Protein AF-A0A946HJ92-F1 (afdb_monomer)

Radius of gyration: 13.72 Å; Cα contacts (8 Å, |Δi|>4): 72; chains: 1; bounding box: 33×31×31 Å

Foldseek 3Di:
DPVVQVVVDPDDDQSPDHLVRPDDPPQLEDDDDPHHPVCLVVQLQNVQQVVCCVVPVYGDPPDDSVNSVCVVPVD

Sequence (75 aa):
INPLFSALIPGRDDGAVSVAATAMKGMTDHITLPATHSFLMNNPLVLYQVLWFLRQGAFARDVTLMDAVKALTQH

pLDDT: mean 91.91, std 9.74, range [56.72, 98.44]

Mean predicted aligned error: 4.1 Å

Solvent-accessible surface area (backbone atoms only — not comparable to full-atom values): 4796 Å² total; per-residue (Å²): 124,55,71,74,55,34,77,72,47,79,77,61,58,29,44,82,52,39,56,75,76,72,62,60,93,86,63,82,63,87,86,86,75,99,55,41,58,91,48,40,91,75,32,50,50,51,53,41,37,51,58,42,22,77,74,70,64,40,69,73,78,94,72,48,61,67,57,25,44,52,70,73,63,75,117

Structure (mmCIF, N/CA/C/O backbone):
data_AF-A0A946HJ92-F1
#
_entry.id   AF-A0A946HJ92-F1
#
loop_
_atom_site.group_PDB
_atom_site.id
_atom_site.type_symbol
_atom_site.label_atom_id
_atom_site.label_alt_id
_atom_site.label_comp_id
_atom_site.label_asym_id
_atom_site.label_entity_id
_atom_site.label_seq_id
_atom_site.pdbx_PDB_ins_code
_atom_site.Cartn_x
_atom_site.Cartn_y
_atom_site.Cartn_z
_atom_site.occupancy
_atom_site.B_iso_or_equiv
_atom_site.auth_seq_id
_atom_site.auth_comp_id
_atom_site.auth_asym_id
_atom_site.auth_atom_id
_atom_site.pdbx_PDB_model_num
ATOM 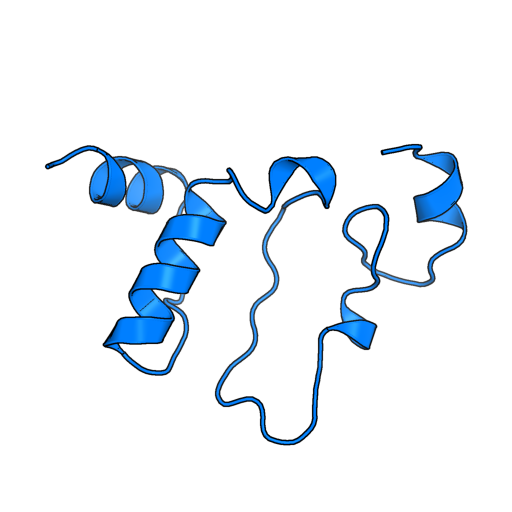1 N N . ILE A 1 1 ? 16.861 4.037 -0.094 1.00 59.03 1 ILE A N 1
ATOM 2 C CA . ILE A 1 1 ? 16.632 3.398 -1.416 1.00 59.03 1 ILE A CA 1
ATOM 3 C C . ILE A 1 1 ? 17.719 3.872 -2.367 1.00 59.03 1 ILE A C 1
ATOM 5 O O . ILE A 1 1 ? 17.962 5.071 -2.404 1.00 59.03 1 ILE A O 1
ATOM 9 N N . ASN A 1 2 ? 18.386 2.967 -3.085 1.00 64.88 2 ASN A N 1
ATOM 10 C CA . ASN A 1 2 ? 19.280 3.332 -4.185 1.00 64.88 2 ASN A CA 1
ATOM 11 C C . ASN A 1 2 ? 18.514 3.093 -5.501 1.00 64.88 2 ASN A C 1
ATOM 13 O O . ASN A 1 2 ? 18.198 1.937 -5.784 1.00 64.88 2 ASN A O 1
ATOM 17 N N . PRO A 1 3 ? 18.199 4.138 -6.290 1.00 61.19 3 PRO A N 1
ATOM 18 C CA . PRO A 1 3 ? 17.443 4.009 -7.540 1.00 61.19 3 PRO A CA 1
ATOM 19 C C . PRO A 1 3 ? 18.043 2.996 -8.526 1.00 61.19 3 PRO A C 1
ATOM 21 O O . PRO A 1 3 ? 17.311 2.374 -9.288 1.00 61.19 3 PRO A O 1
ATOM 24 N N . LEU A 1 4 ? 19.363 2.779 -8.474 1.00 62.84 4 LEU A N 1
ATOM 25 C CA . LEU A 1 4 ? 20.051 1.797 -9.315 1.00 62.84 4 LEU A CA 1
ATOM 26 C C . LEU A 1 4 ? 19.607 0.354 -9.033 1.00 62.84 4 LEU A C 1
ATOM 28 O O . LEU A 1 4 ? 19.635 -0.465 -9.943 1.00 62.84 4 LEU A O 1
ATOM 32 N N . PHE A 1 5 ? 19.176 0.034 -7.807 1.00 68.44 5 PHE A N 1
ATOM 33 C CA . PHE A 1 5 ? 18.676 -1.308 -7.488 1.00 68.44 5 PHE A CA 1
ATOM 34 C C . PHE A 1 5 ? 17.256 -1.543 -8.008 1.00 68.44 5 PHE A C 1
ATOM 36 O O . PHE A 1 5 ? 16.961 -2.656 -8.424 1.00 68.44 5 PHE A O 1
ATOM 43 N N . SER A 1 6 ? 16.410 -0.508 -8.065 1.00 74.56 6 SER A N 1
ATOM 44 C CA . SER A 1 6 ? 15.073 -0.605 -8.678 1.00 74.56 6 SER A CA 1
ATOM 45 C C . SER A 1 6 ? 15.175 -0.937 -10.172 1.00 74.56 6 SER A C 1
ATOM 47 O O . SER A 1 6 ? 14.474 -1.814 -10.659 1.00 74.56 6 SER A O 1
ATOM 49 N N . ALA A 1 7 ? 16.158 -0.362 -10.880 1.00 77.62 7 ALA A N 1
ATOM 50 C CA . ALA A 1 7 ? 16.410 -0.663 -12.295 1.00 77.62 7 ALA A CA 1
ATOM 51 C C . ALA A 1 7 ? 16.781 -2.136 -12.582 1.00 77.62 7 ALA A C 1
ATOM 53 O O . ALA A 1 7 ? 16.700 -2.571 -13.729 1.00 77.62 7 ALA A O 1
ATOM 54 N N . LEU A 1 8 ? 17.191 -2.903 -11.563 1.00 85.38 8 LEU A N 1
ATOM 55 C CA . LEU A 1 8 ? 17.488 -4.335 -11.679 1.00 85.38 8 LEU A CA 1
ATOM 56 C C . LEU A 1 8 ? 16.266 -5.222 -11.403 1.00 85.38 8 LEU A C 1
ATOM 58 O O . LEU A 1 8 ? 16.323 -6.423 -11.666 1.00 85.38 8 LEU A O 1
ATOM 62 N N . ILE A 1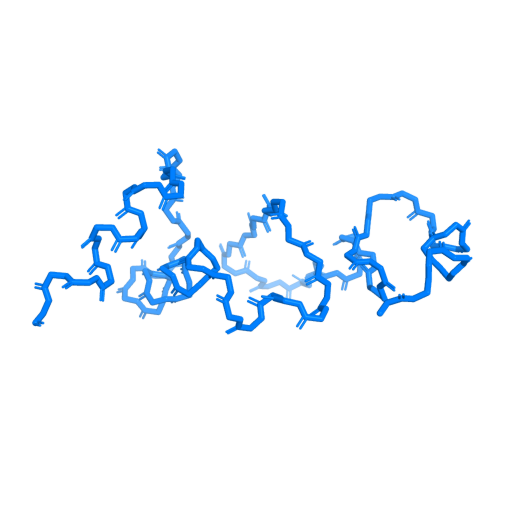 9 ? 15.181 -4.660 -10.866 1.00 87.38 9 ILE A N 1
ATOM 63 C CA . ILE A 1 9 ? 13.958 -5.387 -10.540 1.00 87.38 9 ILE A CA 1
ATOM 64 C C . ILE A 1 9 ? 13.001 -5.281 -11.736 1.00 87.38 9 ILE A C 1
ATOM 66 O O . ILE A 1 9 ? 12.573 -4.185 -12.090 1.00 87.38 9 ILE A O 1
ATOM 70 N N . PRO A 1 10 ? 12.627 -6.398 -12.383 1.00 89.19 10 PRO A N 1
ATOM 71 C CA . PRO A 1 10 ? 11.691 -6.342 -13.496 1.00 89.19 10 PRO A CA 1
ATOM 72 C C . PRO A 1 10 ? 10.285 -5.923 -13.048 1.00 89.19 10 PRO A C 1
ATOM 74 O O . PRO A 1 10 ? 9.706 -6.512 -12.131 1.00 89.19 10 PRO A O 1
ATOM 77 N N . GLY A 1 11 ? 9.694 -4.972 -13.771 1.00 90.12 11 GLY A N 1
ATOM 78 C CA . GLY A 1 11 ? 8.311 -4.540 -13.567 1.00 90.12 11 GLY A CA 1
ATOM 79 C C . GLY A 1 11 ? 8.160 -3.480 -12.477 1.00 90.12 11 GLY A C 1
ATOM 80 O O . GLY A 1 11 ? 9.056 -2.681 -12.251 1.00 90.12 11 GLY A O 1
ATOM 81 N N . ARG A 1 12 ? 6.981 -3.424 -11.845 1.00 93.44 12 ARG A N 1
ATOM 82 C CA . ARG A 1 12 ? 6.710 -2.481 -10.749 1.00 93.44 12 ARG A CA 1
ATOM 83 C C . ARG A 1 12 ? 7.306 -3.001 -9.447 1.00 93.44 12 ARG A C 1
ATOM 85 O O . ARG A 1 12 ? 7.078 -4.158 -9.091 1.00 93.44 12 ARG A O 1
ATOM 92 N N . ASP A 1 13 ? 7.953 -2.120 -8.705 1.00 94.50 13 ASP A N 1
ATOM 93 C CA . ASP A 1 13 ? 8.591 -2.407 -7.425 1.00 94.50 13 ASP A CA 1
ATOM 94 C C . ASP A 1 13 ? 8.501 -1.203 -6.474 1.00 94.50 13 ASP A C 1
ATOM 96 O O . ASP A 1 13 ? 8.046 -0.120 -6.849 1.00 94.50 13 ASP A O 1
ATOM 100 N N . ASP A 1 14 ? 8.913 -1.405 -5.225 1.00 93.19 14 ASP A N 1
ATOM 101 C CA . ASP A 1 14 ? 8.995 -0.359 -4.200 1.00 93.19 14 ASP A CA 1
ATOM 102 C C . ASP A 1 14 ? 10.437 0.145 -3.960 1.00 93.19 14 ASP A C 1
ATOM 104 O O . ASP A 1 14 ? 10.693 0.890 -3.010 1.00 93.19 14 ASP A O 1
ATOM 108 N N . GLY A 1 15 ? 11.395 -0.232 -4.810 1.00 92.12 15 GLY A N 1
ATOM 109 C CA . GLY A 1 15 ? 12.822 0.053 -4.667 1.00 92.12 15 GLY A CA 1
ATOM 110 C C . GLY A 1 15 ? 13.627 -1.034 -3.947 1.00 92.12 15 GLY A C 1
ATOM 111 O O . GLY A 1 15 ? 14.837 -0.859 -3.778 1.00 92.12 15 GLY A O 1
ATOM 112 N N . ALA A 1 16 ? 12.985 -2.126 -3.511 1.00 91.94 16 ALA A N 1
ATOM 113 C CA . ALA A 1 16 ? 13.647 -3.309 -2.951 1.00 91.94 16 ALA A CA 1
ATOM 114 C C . ALA A 1 16 ? 12.935 -4.633 -3.296 1.00 91.94 16 ALA A C 1
ATOM 116 O O . ALA A 1 16 ? 13.593 -5.666 -3.418 1.00 91.94 16 ALA A O 1
ATOM 117 N N . VAL A 1 17 ? 11.609 -4.612 -3.459 1.00 92.44 17 VAL A N 1
ATOM 118 C CA . VAL A 1 17 ? 10.762 -5.787 -3.697 1.00 92.44 17 VAL A CA 1
ATOM 119 C C . VAL A 1 17 ? 9.825 -5.526 -4.877 1.00 92.44 17 VAL A C 1
ATOM 121 O O . VAL A 1 17 ? 9.197 -4.472 -4.971 1.00 92.44 17 VAL A O 1
ATOM 124 N N . SER A 1 18 ? 9.699 -6.501 -5.783 1.00 95.19 18 SER A N 1
ATOM 125 C CA . SER A 1 18 ? 8.748 -6.414 -6.896 1.00 95.19 18 SER A CA 1
ATOM 126 C C . SER A 1 18 ? 7.312 -6.642 -6.426 1.00 95.19 18 SER A C 1
ATOM 128 O O . SER A 1 18 ? 7.048 -7.484 -5.568 1.00 95.19 18 SER A O 1
ATOM 130 N N . VAL A 1 19 ? 6.349 -5.965 -7.056 1.00 95.81 19 VAL A N 1
ATOM 131 C CA . VAL A 1 19 ? 4.914 -6.189 -6.815 1.00 95.81 19 VAL A CA 1
ATOM 132 C C . VAL A 1 19 ? 4.550 -7.658 -7.041 1.00 95.81 19 VAL A C 1
ATOM 134 O O . VAL A 1 19 ? 3.818 -8.234 -6.242 1.00 95.81 19 VAL A O 1
ATOM 137 N N . ALA A 1 20 ? 5.095 -8.288 -8.085 1.00 94.81 20 ALA A N 1
ATOM 138 C CA . ALA A 1 20 ? 4.830 -9.694 -8.386 1.00 94.81 20 ALA A CA 1
ATOM 139 C C . ALA A 1 20 ? 5.249 -10.632 -7.238 1.00 94.81 20 ALA A C 1
ATOM 141 O O . ALA A 1 20 ? 4.518 -11.566 -6.923 1.00 94.81 20 ALA A O 1
ATOM 142 N N . ALA A 1 21 ? 6.378 -10.355 -6.575 1.00 95.00 21 ALA A N 1
ATOM 143 C CA . ALA A 1 21 ? 6.861 -11.149 -5.445 1.00 95.00 21 ALA A CA 1
ATOM 144 C C . ALA A 1 21 ? 6.003 -10.998 -4.174 1.00 95.00 21 ALA A C 1
ATOM 146 O O . ALA A 1 21 ? 6.096 -11.833 -3.279 1.00 95.00 21 ALA A O 1
ATOM 147 N N . THR A 1 22 ? 5.161 -9.961 -4.083 1.00 94.56 22 THR A N 1
ATOM 148 C CA . THR A 1 22 ? 4.261 -9.761 -2.930 1.00 94.56 22 THR A CA 1
ATOM 149 C C . THR A 1 22 ? 2.992 -10.616 -2.982 1.00 94.56 22 THR A C 1
ATOM 151 O O . THR A 1 22 ? 2.284 -10.717 -1.981 1.00 94.56 22 THR A O 1
ATOM 154 N N . ALA A 1 23 ? 2.679 -11.226 -4.128 1.00 94.69 23 ALA A N 1
ATOM 155 C CA . ALA A 1 23 ? 1.517 -12.095 -4.268 1.00 94.69 23 ALA A CA 1
ATOM 156 C C . ALA A 1 23 ? 1.821 -13.501 -3.727 1.00 94.69 23 ALA A C 1
ATOM 158 O O . ALA A 1 23 ? 2.855 -14.091 -4.038 1.00 94.69 23 ALA A O 1
ATOM 159 N N . MET A 1 24 ? 0.896 -14.069 -2.949 1.00 93.69 24 MET A N 1
ATOM 160 C CA . MET A 1 24 ? 1.038 -15.411 -2.376 1.00 93.69 24 MET A CA 1
ATOM 161 C C . MET A 1 24 ? -0.250 -16.218 -2.521 1.00 93.69 24 MET A C 1
ATOM 163 O O . MET A 1 24 ? -1.360 -15.688 -2.448 1.00 93.69 24 MET A O 1
ATOM 167 N N . LYS A 1 25 ? -0.109 -17.538 -2.690 1.00 96.06 25 LYS A N 1
ATOM 168 C CA . LYS A 1 25 ? -1.257 -18.449 -2.729 1.00 96.06 25 LYS A CA 1
ATOM 169 C C . LYS A 1 25 ? -2.017 -18.381 -1.400 1.00 96.06 25 LYS A C 1
ATOM 171 O O . LYS A 1 25 ? -1.423 -18.561 -0.344 1.00 96.06 25 LYS A O 1
ATOM 176 N N . GLY A 1 26 ? -3.332 -18.184 -1.477 1.00 95.94 26 GLY A N 1
ATOM 177 C CA . GLY A 1 26 ? -4.206 -18.121 -0.302 1.00 95.94 26 GLY A CA 1
ATOM 178 C C . GLY A 1 26 ? -4.339 -16.734 0.330 1.00 95.94 26 GLY A C 1
ATOM 179 O O . GLY A 1 26 ? -4.945 -16.630 1.390 1.00 95.94 26 GLY A O 1
ATOM 180 N N . MET A 1 27 ? -3.808 -15.676 -0.296 1.00 96.81 27 MET A N 1
ATOM 181 C CA . MET A 1 27 ? -4.085 -14.301 0.132 1.00 96.81 27 MET A CA 1
ATOM 182 C C . MET A 1 27 ? -5.588 -13.990 0.048 1.00 96.81 27 MET A C 1
ATOM 184 O O . MET A 1 27 ? -6.227 -14.301 -0.957 1.00 96.81 27 MET A O 1
ATOM 188 N N . THR A 1 28 ? -6.142 -13.371 1.094 1.00 97.44 28 THR A N 1
ATOM 189 C CA . THR A 1 28 ? -7.559 -12.966 1.125 1.00 97.44 28 THR A CA 1
ATOM 190 C C . THR A 1 28 ? -7.833 -11.790 0.194 1.00 97.44 28 THR A C 1
ATOM 192 O O . THR A 1 28 ? -8.868 -11.751 -0.460 1.00 97.44 28 THR A O 1
ATOM 195 N N . ASP A 1 29 ? -6.902 -10.837 0.122 1.00 97.69 29 ASP A N 1
ATOM 196 C CA . ASP A 1 29 ? -6.977 -9.699 -0.788 1.00 97.69 29 ASP A CA 1
ATOM 197 C C . ASP A 1 29 ? -5.569 -9.162 -1.105 1.00 97.69 29 ASP A C 1
ATOM 199 O O . ASP A 1 29 ? -4.608 -9.445 -0.385 1.00 97.69 29 ASP A O 1
ATOM 203 N N . HIS A 1 30 ? -5.444 -8.382 -2.181 1.00 97.12 30 HIS A N 1
ATOM 204 C CA . HIS A 1 30 ? -4.201 -7.737 -2.614 1.00 97.12 30 HIS A CA 1
ATOM 205 C C . HIS A 1 30 ? -4.473 -6.345 -3.201 1.00 97.12 30 HIS A C 1
ATOM 207 O O . HIS A 1 30 ? -5.431 -6.139 -3.957 1.00 97.12 30 HIS A O 1
ATOM 213 N N . ILE A 1 31 ? -3.624 -5.378 -2.844 1.00 96.56 31 ILE A N 1
ATOM 214 C CA . ILE A 1 31 ? -3.631 -4.016 -3.389 1.00 96.56 31 ILE A CA 1
ATOM 215 C C . ILE A 1 31 ? -2.212 -3.548 -3.694 1.00 96.56 31 ILE A C 1
ATOM 217 O O . ILE A 1 31 ? -1.246 -3.952 -3.051 1.00 96.56 31 ILE A O 1
ATOM 221 N N . THR A 1 32 ? -2.100 -2.615 -4.637 1.00 95.75 32 THR A N 1
ATOM 222 C CA . THR A 1 32 ? -0.864 -1.875 -4.904 1.00 95.75 32 THR A CA 1
ATOM 223 C C . THR A 1 32 ? -1.082 -0.400 -4.615 1.00 95.75 32 THR A C 1
ATOM 225 O O . THR A 1 32 ? -2.040 0.181 -5.124 1.00 95.75 32 THR A O 1
ATOM 228 N N . LEU A 1 33 ? -0.175 0.218 -3.863 1.00 95.50 33 LEU A N 1
ATOM 229 C CA . LEU A 1 33 ? -0.224 1.636 -3.509 1.00 95.50 33 LEU A CA 1
ATOM 230 C C . LEU A 1 33 ? 1.054 2.343 -3.981 1.00 95.50 33 LEU A C 1
ATOM 232 O O . LEU A 1 33 ? 2.102 1.700 -4.068 1.00 95.50 33 LEU A O 1
ATOM 236 N N . PRO A 1 34 ? 1.006 3.654 -4.277 1.00 93.25 34 PRO A N 1
ATOM 237 C CA . PRO A 1 34 ? 2.208 4.434 -4.545 1.00 93.25 34 PRO A CA 1
ATOM 238 C C . PRO A 1 34 ? 2.979 4.661 -3.233 1.00 93.25 34 PRO A C 1
ATOM 240 O O . PRO A 1 34 ? 2.735 5.619 -2.500 1.00 93.25 34 PRO A O 1
ATOM 243 N N . ALA A 1 35 ? 3.896 3.750 -2.917 1.00 93.81 35 ALA A N 1
ATOM 244 C CA . ALA A 1 35 ? 4.781 3.825 -1.761 1.00 93.81 35 ALA A CA 1
ATOM 245 C C . ALA A 1 35 ? 6.145 3.229 -2.113 1.00 93.81 35 ALA A C 1
ATOM 247 O O . ALA A 1 35 ? 6.245 2.344 -2.959 1.00 93.81 35 ALA A O 1
ATOM 248 N N . THR A 1 36 ? 7.192 3.713 -1.452 1.00 93.56 36 THR A N 1
ATOM 249 C CA . THR A 1 36 ? 8.537 3.158 -1.585 1.00 93.56 36 THR A CA 1
ATOM 250 C C . THR A 1 36 ? 8.915 2.395 -0.321 1.00 93.56 36 THR A C 1
ATOM 252 O O . THR A 1 36 ? 8.428 2.714 0.766 1.00 93.56 36 THR A O 1
ATOM 255 N N . HIS A 1 37 ? 9.805 1.413 -0.445 1.00 94.25 37 HIS A N 1
ATOM 256 C CA . HIS A 1 37 ? 10.147 0.457 0.604 1.00 94.25 37 HIS A CA 1
ATOM 257 C C . HIS A 1 37 ? 10.503 1.136 1.930 1.00 94.25 37 HIS A C 1
ATOM 259 O O . HIS A 1 37 ? 9.946 0.828 2.980 1.00 94.25 37 HIS A O 1
ATOM 265 N N . SER A 1 38 ? 11.392 2.136 1.870 1.00 92.44 38 SER A N 1
ATOM 266 C CA . SER A 1 38 ? 11.865 2.864 3.053 1.00 92.44 38 SER A CA 1
ATOM 267 C C . SER A 1 38 ? 10.765 3.633 3.789 1.00 92.44 38 SER A C 1
ATOM 269 O O . SER A 1 38 ? 10.904 3.860 4.987 1.00 92.44 38 SER A O 1
ATOM 271 N N . PHE A 1 39 ? 9.691 4.039 3.107 1.00 93.88 39 PHE A N 1
ATOM 272 C CA . PHE A 1 39 ? 8.617 4.840 3.702 1.00 93.88 39 PHE A CA 1
ATOM 273 C C . PHE A 1 39 ? 7.297 4.078 3.856 1.00 93.88 39 PHE A C 1
ATOM 275 O O . PHE A 1 39 ? 6.364 4.617 4.446 1.00 93.88 39 PHE A O 1
ATOM 282 N N . LEU A 1 40 ? 7.214 2.829 3.385 1.00 94.62 40 LEU A N 1
ATOM 283 C CA . LEU A 1 40 ? 6.002 2.009 3.411 1.00 94.62 40 LEU A CA 1
ATOM 284 C C . LEU A 1 40 ? 5.410 1.905 4.822 1.00 94.62 40 LEU A C 1
ATOM 286 O O . LEU A 1 40 ? 4.214 2.115 4.998 1.00 94.62 40 LEU A O 1
ATOM 290 N N . MET A 1 41 ? 6.259 1.673 5.828 1.00 93.56 41 MET A N 1
ATOM 291 C CA . MET A 1 41 ? 5.841 1.499 7.226 1.00 93.56 41 MET A CA 1
ATOM 292 C C . MET A 1 41 ? 5.269 2.759 7.881 1.00 93.56 41 MET A C 1
ATOM 294 O O . MET A 1 41 ? 4.604 2.634 8.899 1.00 93.56 41 MET A O 1
ATOM 298 N N . ASN A 1 42 ? 5.526 3.947 7.326 1.00 94.62 42 ASN A N 1
ATOM 299 C CA . ASN A 1 42 ? 5.054 5.230 7.863 1.00 94.62 42 ASN A CA 1
ATOM 300 C C . ASN A 1 42 ? 4.109 5.956 6.891 1.00 94.62 42 ASN A C 1
ATOM 302 O O . ASN A 1 42 ? 3.745 7.106 7.126 1.00 94.62 42 ASN A O 1
ATOM 306 N N . ASN A 1 43 ? 3.727 5.319 5.781 1.00 97.00 43 ASN A N 1
ATOM 307 C CA . ASN A 1 43 ? 2.834 5.914 4.797 1.00 97.00 43 ASN A CA 1
ATOM 308 C C . ASN A 1 43 ? 1.387 5.871 5.326 1.00 97.00 43 ASN A C 1
ATOM 310 O O . ASN A 1 43 ? 0.852 4.772 5.492 1.00 97.00 43 ASN A O 1
ATOM 314 N N . PRO A 1 44 ? 0.713 7.018 5.542 1.00 96.62 44 PRO A N 1
ATOM 315 C CA . PRO A 1 44 ? -0.631 7.045 6.123 1.00 96.62 44 PRO A CA 1
ATOM 316 C C . PRO A 1 44 ? -1.655 6.205 5.352 1.00 96.62 44 PRO A C 1
ATOM 318 O O . PRO A 1 44 ? -2.512 5.568 5.959 1.00 96.62 44 PRO A O 1
ATOM 321 N N . LEU A 1 45 ? -1.543 6.145 4.020 1.00 97.44 45 LEU A N 1
ATOM 322 C CA . LEU A 1 45 ? -2.433 5.329 3.197 1.00 97.44 45 LEU A CA 1
ATOM 323 C C . LEU A 1 45 ? -2.204 3.830 3.437 1.00 97.44 45 LEU A C 1
ATOM 325 O O . LEU A 1 45 ? -3.166 3.072 3.508 1.00 97.44 45 LEU A O 1
ATOM 329 N N . VAL A 1 46 ? -0.950 3.404 3.624 1.00 97.62 46 VAL A N 1
ATOM 330 C CA . VAL A 1 46 ? -0.615 2.012 3.973 1.00 97.62 46 VAL A CA 1
ATOM 331 C C . VAL A 1 46 ? -1.127 1.674 5.372 1.00 97.62 46 VAL A C 1
ATOM 333 O O . VAL A 1 46 ? -1.800 0.658 5.535 1.00 97.62 46 VAL A O 1
ATOM 336 N N . LEU A 1 47 ? -0.870 2.532 6.368 1.00 97.50 47 LEU A N 1
ATOM 337 C CA . LEU A 1 47 ? -1.343 2.321 7.743 1.00 97.50 47 LEU A CA 1
ATOM 338 C C . LEU A 1 47 ? -2.862 2.155 7.792 1.00 97.50 47 LEU A C 1
ATOM 340 O O . LEU A 1 47 ? -3.363 1.208 8.397 1.00 97.50 47 LEU A O 1
ATOM 344 N N . TYR A 1 48 ? -3.589 3.056 7.129 1.00 97.75 48 TYR A N 1
ATOM 345 C CA . TYR A 1 48 ? -5.041 2.984 7.046 1.00 97.75 48 TYR A CA 1
ATOM 346 C C . TYR A 1 48 ? -5.506 1.647 6.454 1.00 97.75 48 TYR A C 1
ATOM 348 O O . TYR A 1 48 ? -6.369 0.986 7.029 1.00 97.75 48 TYR A O 1
ATOM 356 N N . GLN A 1 49 ? -4.908 1.222 5.336 1.00 98.25 49 GLN A N 1
ATOM 357 C CA . GLN A 1 49 ? -5.289 -0.012 4.649 1.00 98.25 49 GLN A CA 1
ATOM 358 C C . GLN A 1 49 ? -5.023 -1.259 5.493 1.00 98.25 49 GLN A C 1
ATOM 360 O O . GLN A 1 49 ? -5.853 -2.164 5.517 1.00 98.25 49 GLN A O 1
ATOM 365 N N . VAL A 1 50 ? -3.912 -1.291 6.235 1.00 97.69 50 VAL A N 1
ATOM 366 C CA . VAL A 1 50 ? -3.611 -2.382 7.174 1.00 97.69 50 VAL A CA 1
ATOM 367 C C . VAL A 1 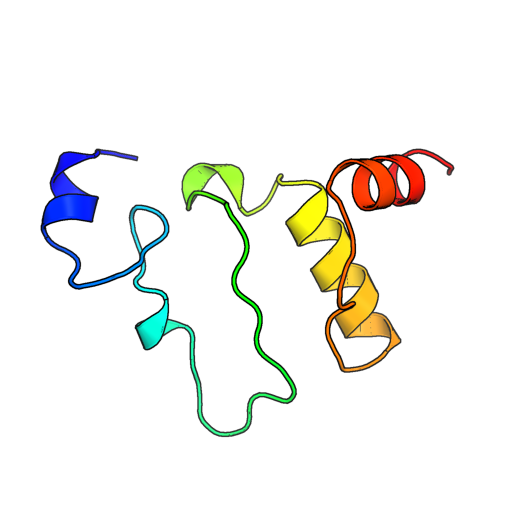50 ? -4.661 -2.443 8.283 1.00 97.69 50 VAL A C 1
ATOM 369 O O . VAL A 1 50 ? -5.231 -3.505 8.527 1.00 97.69 50 VAL A O 1
ATOM 372 N N . LEU A 1 51 ? -4.969 -1.313 8.927 1.00 97.44 51 LEU A N 1
ATOM 373 C CA . LEU A 1 51 ? -5.982 -1.266 9.986 1.00 97.44 51 LEU A CA 1
ATOM 374 C C . LEU A 1 51 ? -7.371 -1.661 9.473 1.00 97.44 51 LEU A C 1
ATOM 376 O O . LEU A 1 51 ? -8.107 -2.363 10.166 1.00 97.44 51 LEU A O 1
ATOM 380 N N . TRP A 1 52 ? -7.728 -1.223 8.266 1.00 98.12 52 TRP A N 1
ATOM 381 C CA . TRP A 1 52 ? -8.988 -1.580 7.627 1.00 98.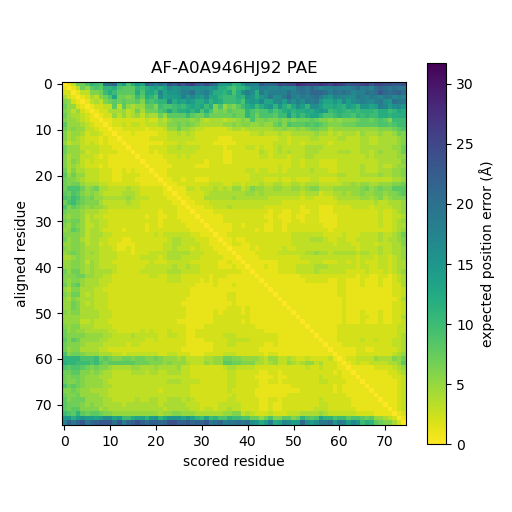12 52 TRP A CA 1
ATOM 382 C C . TRP A 1 52 ? -9.054 -3.079 7.315 1.00 98.12 52 TRP A C 1
ATOM 384 O O . TRP A 1 52 ? -10.018 -3.736 7.705 1.00 98.12 52 TRP A O 1
ATOM 394 N N . PHE A 1 53 ? -8.010 -3.643 6.700 1.00 98.44 53 PHE A N 1
ATOM 395 C CA . PHE A 1 53 ? -7.935 -5.070 6.388 1.00 98.44 53 PHE A CA 1
ATOM 396 C C . PHE A 1 53 ? -8.045 -5.936 7.645 1.00 98.44 53 PHE A C 1
ATOM 398 O O . PHE A 1 53 ? -8.801 -6.902 7.657 1.00 98.44 53 PHE A O 1
ATOM 405 N N . LEU A 1 54 ? -7.357 -5.572 8.732 1.00 98.19 54 LEU A N 1
ATOM 406 C CA . LEU A 1 54 ? -7.439 -6.317 9.994 1.00 98.19 54 LEU A CA 1
ATOM 407 C C . LEU A 1 54 ? -8.853 -6.320 10.599 1.00 98.19 54 LEU A C 1
ATOM 409 O O . LEU A 1 54 ? -9.200 -7.253 11.317 1.00 98.19 54 LEU A O 1
ATOM 413 N N . ARG A 1 55 ? -9.669 -5.295 10.322 1.00 97.50 55 ARG A N 1
ATOM 414 C CA . ARG A 1 55 ? -11.052 -5.195 10.817 1.00 97.50 55 ARG A CA 1
ATOM 415 C C . ARG A 1 55 ? -12.058 -5.882 9.896 1.00 97.50 55 ARG A C 1
ATOM 417 O O . ARG A 1 55 ? -12.980 -6.516 10.391 1.00 97.50 55 ARG A O 1
ATOM 424 N N . GLN A 1 56 ? -11.878 -5.743 8.584 1.00 98.00 56 GLN A N 1
ATOM 425 C CA . GLN A 1 56 ? -12.887 -6.110 7.585 1.00 98.00 56 GLN A CA 1
ATOM 426 C C . GLN A 1 56 ? -12.528 -7.349 6.757 1.00 98.00 56 GLN A C 1
ATOM 428 O O . GLN A 1 56 ? -13.369 -7.860 6.025 1.00 98.00 56 GLN A O 1
ATOM 433 N N . GLY A 1 57 ? -11.284 -7.825 6.833 1.00 97.69 57 GLY A N 1
ATOM 434 C CA . GLY A 1 57 ? -10.786 -8.960 6.053 1.00 97.69 57 GLY A CA 1
ATOM 435 C C . GLY A 1 57 ? -10.503 -8.661 4.575 1.00 97.69 57 GLY A C 1
ATOM 436 O O . GLY A 1 57 ? -10.156 -9.579 3.840 1.00 97.69 57 GLY A O 1
ATOM 437 N N . ALA A 1 58 ? -10.635 -7.411 4.126 1.00 98.19 58 ALA A N 1
ATOM 438 C CA . ALA A 1 58 ? -10.342 -6.973 2.759 1.00 98.19 58 ALA A CA 1
ATOM 439 C C . ALA A 1 58 ? -9.847 -5.523 2.760 1.00 98.19 58 ALA A C 1
ATOM 441 O O . ALA A 1 58 ? -10.100 -4.793 3.718 1.00 98.19 58 ALA A O 1
ATOM 442 N N . PHE A 1 59 ? -9.159 -5.089 1.703 1.00 98.38 59 PHE A N 1
ATOM 443 C CA . PHE A 1 59 ? -8.683 -3.709 1.597 1.00 98.38 59 PHE A CA 1
ATOM 444 C C . PHE A 1 59 ? -9.802 -2.748 1.179 1.00 98.38 59 PHE A C 1
ATOM 446 O O . PHE A 1 59 ? -10.701 -3.104 0.414 1.00 98.38 59 PHE A O 1
ATOM 453 N N . ALA A 1 60 ? -9.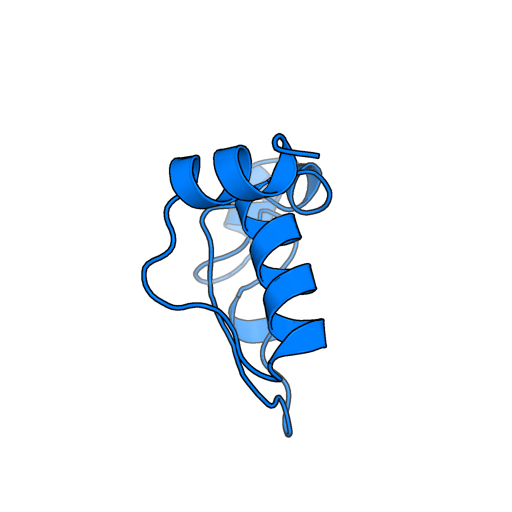730 -1.502 1.647 1.00 97.56 60 ALA A N 1
ATOM 454 C CA . ALA A 1 60 ? -10.672 -0.466 1.249 1.00 97.56 60 ALA A CA 1
ATOM 455 C C . ALA A 1 60 ? -10.363 -0.002 -0.180 1.00 97.56 60 ALA A C 1
ATOM 457 O O . ALA A 1 60 ? -9.246 0.429 -0.478 1.00 97.56 60 ALA A O 1
ATOM 458 N N . ARG A 1 61 ? -11.347 -0.076 -1.074 1.00 94.12 61 ARG A N 1
ATOM 459 C CA . ARG A 1 61 ? -11.219 0.445 -2.441 1.00 94.12 61 ARG A CA 1
ATOM 460 C C . ARG A 1 61 ? -11.573 1.934 -2.456 1.00 94.12 61 ARG A C 1
ATOM 462 O O . ARG A 1 61 ? -12.374 2.382 -1.645 1.00 94.12 61 ARG A O 1
ATOM 469 N N . ASP A 1 62 ? -10.914 2.686 -3.334 1.00 91.12 62 ASP A N 1
ATOM 470 C CA . ASP A 1 62 ? -11.171 4.114 -3.588 1.00 91.12 62 ASP A CA 1
ATOM 471 C C . ASP A 1 62 ? -10.919 5.078 -2.413 1.00 91.12 62 ASP A C 1
ATOM 473 O O . ASP A 1 62 ? -11.492 6.162 -2.343 1.00 91.12 62 ASP A O 1
ATOM 477 N N . VAL A 1 63 ? -10.007 4.719 -1.505 1.00 95.75 63 VAL A N 1
ATOM 478 C CA . VAL A 1 63 ? -9.565 5.597 -0.410 1.00 95.75 63 VAL A CA 1
ATOM 479 C C . VAL A 1 63 ? -8.393 6.462 -0.856 1.00 95.75 63 VAL A C 1
ATOM 481 O O . VAL A 1 63 ? -7.371 5.954 -1.330 1.00 95.75 63 VAL A O 1
ATOM 484 N N . THR A 1 64 ? -8.510 7.775 -0.662 1.00 95.81 64 THR A N 1
ATOM 485 C CA . THR A 1 64 ? -7.425 8.714 -0.955 1.00 95.81 64 THR A CA 1
ATOM 486 C C . THR A 1 64 ? -6.469 8.867 0.228 1.00 95.81 64 THR A C 1
ATOM 488 O O . THR A 1 64 ? -6.779 8.528 1.372 1.00 95.81 64 THR A O 1
ATOM 491 N N . LEU A 1 65 ? -5.294 9.453 -0.021 1.00 95.12 65 LEU A N 1
ATOM 492 C CA . LEU A 1 65 ? -4.373 9.817 1.058 1.00 95.12 65 LEU A CA 1
ATOM 493 C C . LEU A 1 65 ? -5.025 10.776 2.070 1.00 95.12 65 LEU A C 1
ATOM 495 O O . LEU A 1 65 ? -4.760 10.661 3.263 1.00 95.12 65 LEU A O 1
ATOM 499 N N . MET A 1 66 ? -5.876 11.703 1.617 1.00 96.38 66 MET A N 1
ATOM 500 C CA . MET A 1 66 ? -6.555 12.646 2.512 1.00 96.38 66 MET A CA 1
ATOM 501 C C . MET A 1 66 ? -7.570 11.945 3.413 1.00 96.38 66 MET A C 1
ATOM 503 O O . MET A 1 66 ? -7.619 12.241 4.606 1.00 96.38 66 MET A O 1
ATOM 507 N N . ASP A 1 67 ? -8.319 10.978 2.879 1.00 96.56 67 ASP A N 1
ATOM 508 C CA . ASP A 1 67 ? -9.247 10.166 3.673 1.00 96.56 67 ASP A CA 1
ATOM 509 C C . ASP A 1 67 ? -8.499 9.375 4.750 1.00 96.56 67 ASP A C 1
ATOM 511 O O . ASP A 1 67 ? -8.887 9.388 5.920 1.00 96.56 67 ASP A O 1
ATOM 515 N N . ALA A 1 68 ? -7.378 8.753 4.373 1.00 96.19 68 ALA A N 1
ATOM 516 C CA . ALA A 1 68 ? -6.520 8.016 5.292 1.00 96.19 68 ALA A CA 1
ATOM 517 C C . ALA A 1 68 ? -5.944 8.918 6.399 1.00 96.19 68 ALA A C 1
ATOM 519 O O . ALA A 1 68 ? -6.040 8.583 7.579 1.00 96.19 68 ALA A O 1
ATOM 520 N N . VAL A 1 69 ? -5.391 10.085 6.046 1.00 96.69 69 VAL A N 1
ATOM 521 C CA . VAL A 1 69 ? -4.846 11.046 7.023 1.00 96.69 69 VAL A CA 1
ATOM 522 C C . VAL A 1 69 ? -5.934 11.544 7.971 1.00 96.69 69 VAL A C 1
ATOM 524 O O . VAL A 1 69 ? -5.719 11.577 9.183 1.00 96.69 69 VAL A O 1
ATOM 527 N N . LYS A 1 70 ? -7.115 11.891 7.450 1.00 96.75 70 LYS A N 1
ATOM 528 C CA . LYS A 1 70 ? -8.250 12.323 8.271 1.00 96.75 70 LYS A CA 1
ATOM 529 C C . LYS A 1 70 ? -8.660 11.228 9.257 1.00 96.75 70 LYS A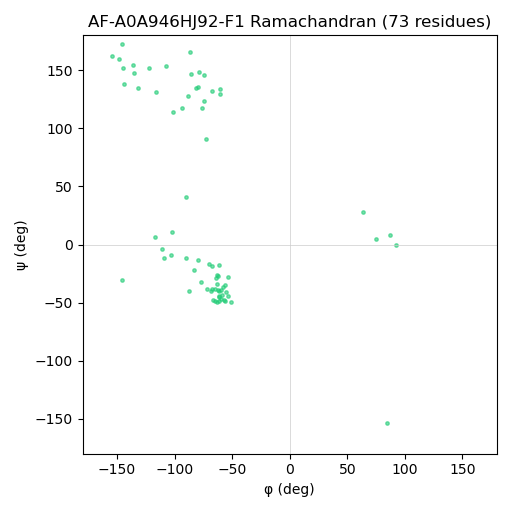 C 1
ATOM 531 O O . LYS A 1 70 ? -8.801 11.504 10.442 1.00 96.75 70 LYS A O 1
ATOM 536 N N . ALA A 1 71 ? -8.789 9.988 8.790 1.00 94.75 71 ALA A N 1
ATOM 537 C CA . ALA A 1 71 ? -9.164 8.861 9.638 1.00 94.75 71 ALA A CA 1
ATOM 538 C C . ALA A 1 71 ? -8.128 8.563 10.738 1.00 94.75 71 ALA A C 1
ATOM 540 O O . ALA A 1 71 ? -8.509 8.152 11.828 1.00 94.75 71 ALA A O 1
ATOM 541 N N . LEU A 1 72 ? -6.835 8.771 10.470 1.00 94.44 72 LEU A N 1
ATOM 542 C CA . LEU A 1 72 ? -5.755 8.480 11.420 1.00 94.44 72 LEU A CA 1
ATOM 543 C C . LEU A 1 72 ? -5.499 9.594 12.445 1.00 94.44 72 LEU A C 1
ATOM 545 O O . LEU A 1 72 ? -4.910 9.325 13.487 1.00 94.44 72 LEU A O 1
ATOM 549 N N . THR A 1 73 ? -5.900 10.833 12.155 1.00 94.12 73 THR A N 1
ATOM 550 C CA . THR A 1 73 ? -5.610 12.004 13.006 1.00 94.12 73 THR A CA 1
ATOM 551 C C . THR A 1 73 ? -6.795 12.469 13.855 1.00 94.12 73 THR A C 1
ATOM 553 O O . THR A 1 73 ? -6.617 13.313 14.724 1.00 94.12 73 THR A O 1
ATOM 556 N N . GLN A 1 74 ? -7.998 11.935 13.631 1.00 84.75 74 GLN A N 1
ATOM 557 C CA . GLN A 1 74 ? -9.224 12.320 14.347 1.00 84.75 74 GLN A CA 1
ATOM 558 C C . GLN A 1 74 ? -9.483 11.496 15.624 1.00 84.75 74 GLN A C 1
ATOM 560 O O . GLN A 1 74 ? -10.625 11.136 15.912 1.00 84.75 74 GLN A O 1
ATOM 565 N N . HIS A 1 75 ? -8.432 11.215 16.395 1.00 56.72 75 HIS A N 1
ATOM 566 C CA . HIS A 1 75 ? -8.509 10.528 17.687 1.00 56.72 75 HIS A CA 1
ATOM 567 C C . HIS A 1 75 ? -8.040 11.423 18.830 1.00 56.72 75 HIS A C 1
ATOM 569 O O . HIS A 1 75 ? -7.013 12.113 18.648 1.00 56.72 75 HIS A O 1
#

Secondary structure (DSSP, 8-state):
--HHHHTTS-SSBSSSSBTGGG--TT-S-----S--HHHHTT-HHHHHHHHHHHHHSSPPTT--HHHHHHHHH--

=== Feature glossary ===
Reading guide. The protein is described through the following features:

Foldseek 3Di. A 3Di character summarizes, for each residue, the relative orientation of the Cα frame of its nearest spatial neighbor. Because it encodes fold topology rather than chemistry, 3Di alignments detect remote structural similarity that sequence alignment misses.

Contact-map, Ramachan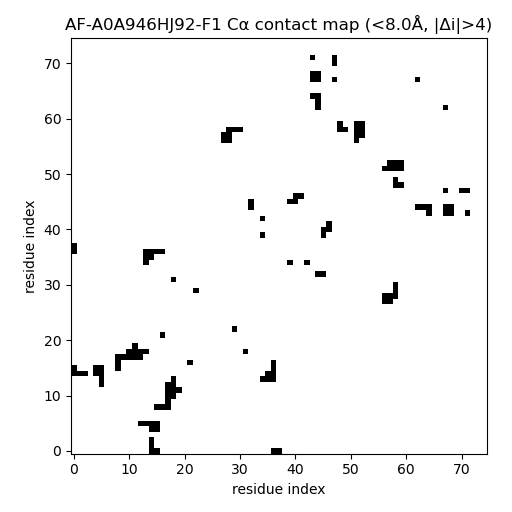dran, and PAE plots. Plot images: a contact map (which residues are close in 3D, as an N×N binary image), a Ramachandran scatter (backbone torsion angles, revealing secondary-structure composition at a glance), and — for AlphaFold structures — a PAE heatmap (pairwise prediction confidence).

Radius of gyration, Cα contacts, bounding box. Radius of gyration (Rg) is the root-mean-square distance of Cα atoms from their centroid — a single number for overall size and compactness. A globular domain of N residues has Rg ≈ 2.2·N^0.38 Å; an extended or disordered chain has a much larger Rg. The Cα contact count is the number of residue pairs whose Cα atoms are within 8 Å and are more than four positions apart in sequence — a standard proxy for tertiary packing density. The bounding box is the smallest axis-aligned box enclosing all Cα atoms.

Secondary structure (8-state, DSSP). Eight-state secondary structure (DSSP): H is the canonical α-helix, G the tighter 3₁₀-helix, I the wider π-helix; E/B are β-structure, T and S are turns and bends, and '-' is everything else. DSSP derives these from the pattern of main-chain N–H···O=C hydrogen bonds, not from the sequence.

B-factor. B-factor (Debye–Waller factor) reflects atomic displacement in the crystal lattice. It is an experimental observable (units Å²), not a prediction; low values mean the atom is pinned down, high values mean it moves or is heterogeneous across the crystal.

pLDDT. pLDDT is the predicted lDDT-Cα score: AlphaFold's confidence that the local environment of each residue (all inter-atomic distances within 15 Å) is correctly placed. It is a per-residue number between 0 and 100, with higher meaning more reliable.

Nearest PDB structures. Nearest PDB neighbors are the top structural matches found by Foldseek when searching this structure against the entire Protein Data Bank. Each hit reports a TM-score (0 to 1; >0.5 almost always implies the same fold) and an E-value. These are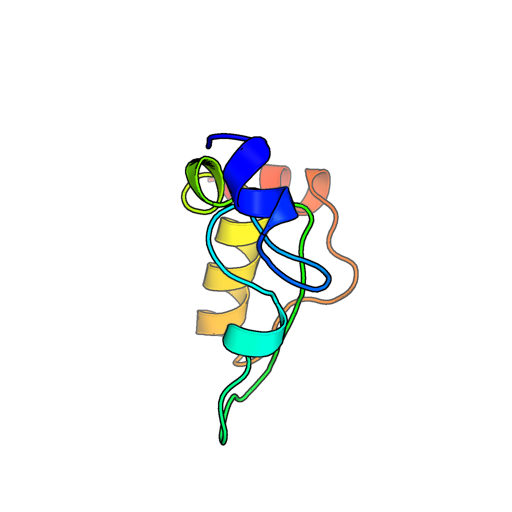 *structural* homologs — they may share no detectable sequence similarity.

Solvent-accessible surface area. Accessible surface area quantifies burial. A residue with SASA near zero is packed into the hydrophobic core; one with SASA >100 Å² sits on the surface. Computed here via the Shrake–Rupley numerical algorithm with a 1.4 Å probe.

Rendered structure images. Structure images are PyMOL renders fro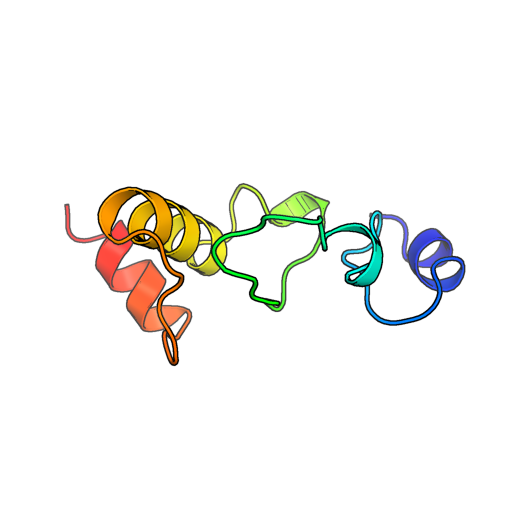m six orthogonal camera directions. Cartoon representation draws helices as coils and strands as arrows; sticks shows the backbone as bonds; surface shows the solvent-excluded envelope. Rainbow coloring maps sequence position to hue (blue→red, N→C); chain coloring assigns a distinct color per polypeptide.

Backbone torsions (φ/ψ). φ (phi) and ψ (psi) are the two rotatable backbone dihedrals per residue: φ is the C(i-1)–N–Cα–C torsion, ψ is the N–Cα–C–N(i+1) torsion, both in degrees on (−180°, 180°]. α-helical residues cluster near (−60°, −45°); β-strand residues near (−120°, +130°). A Ramachandran plot is simply a scatter of (φ, ψ) for every residue.

Predicted aligned error. Predicted Aligned Error (PAE) is an AlphaFold confidence matrix: entry (i, j) is the expected error in the position of residue j, in ångströms, when the prediction is superimposed on the true structure at residue i. Low PAE within a block of residues means that block is internally rigid and well-predicted; high PAE between two blocks means their relative placement is uncertain even if each block individually is confident.

mmCIF coordinates. Structure coordinates are given as an mmCIF _atom_site loop: one row per atom with element, residue name, chain id, sequence number, and x/y/z position in Å. Only the four main-chain atoms per residue are included here; side chains are omitted to keep the record compact.

InterPro / GO / CATH / organism. Database cross-references. InterPro integrates a dozen domain/family signature databases into unified entries with residue-range hits. GO terms attach function/process/location labels with evidence codes. CATH codes position the fold in a four-level structural taxonomy. Organism is the NCBI-taxonomy species name.

Secondary structure (3-state, P-SEA). SS3 is a coarse helix/strand/coil call (letters a/b/c) made by the P-SEA algorithm from inter-Cα distances and dihedrals. It is less detailed than DSSP but needs only Cα positions.

Sequence. Sequence gives the chain of amino acids in standard one-letter code (A=alanine, C=cysteine, …, Y=tyrosine), read N→C. It is the only feature that is directly encoded by the gene; all structural features are derived from the folded form of this sequence.